Protein AF-A0A101WKY0-F1 (afdb_monomer)

Structure (mmCIF, N/CA/C/O backbone):
data_AF-A0A101WKY0-F1
#
_entry.id   AF-A0A101WKY0-F1
#
loop_
_atom_site.group_PDB
_atom_site.id
_atom_site.type_symbol
_atom_site.label_atom_id
_atom_site.label_alt_id
_atom_site.label_comp_id
_atom_site.label_asym_id
_atom_site.label_entity_id
_atom_site.label_seq_id
_atom_site.pdbx_PDB_ins_code
_atom_site.Cartn_x
_atom_site.Cartn_y
_atom_site.Cartn_z
_atom_site.occupancy
_atom_site.B_iso_or_equiv
_atom_site.auth_seq_id
_atom_site.auth_comp_id
_atom_site.auth_asym_id
_atom_site.auth_atom_id
_atom_site.pdbx_PDB_model_num
ATOM 1 N N . MET A 1 1 ? 30.339 17.978 -34.739 1.00 42.28 1 MET A N 1
A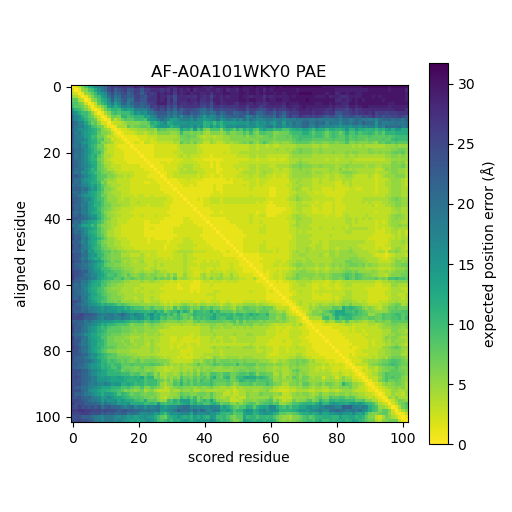TOM 2 C CA . MET A 1 1 ? 29.066 18.263 -34.050 1.00 42.28 1 MET A CA 1
ATOM 3 C C . MET A 1 1 ? 29.187 17.649 -32.670 1.00 42.28 1 MET A C 1
ATOM 5 O O . MET A 1 1 ? 29.111 16.435 -32.543 1.00 42.28 1 MET A O 1
ATOM 9 N N . THR A 1 2 ? 29.569 18.456 -31.686 1.00 35.84 2 THR A N 1
ATOM 10 C CA . THR A 1 2 ? 29.746 18.007 -30.302 1.00 35.84 2 THR A CA 1
ATOM 11 C C . THR A 1 2 ? 28.357 17.869 -29.701 1.00 35.84 2 THR A C 1
ATOM 13 O O . THR A 1 2 ? 27.617 18.846 -29.673 1.00 35.84 2 THR A O 1
ATOM 16 N N . ILE A 1 3 ? 27.973 16.660 -29.297 1.00 55.06 3 ILE A N 1
ATOM 17 C CA . ILE A 1 3 ? 26.782 16.477 -28.469 1.00 55.06 3 ILE A CA 1
ATOM 18 C C . ILE A 1 3 ? 27.180 16.993 -27.089 1.00 55.06 3 ILE A C 1
ATOM 20 O O . ILE A 1 3 ? 27.952 16.345 -26.382 1.00 55.06 3 ILE A O 1
ATOM 24 N N . GLU A 1 4 ? 26.741 18.205 -26.761 1.00 54.03 4 GLU A N 1
ATOM 25 C CA . GLU A 1 4 ? 26.795 18.721 -25.398 1.00 54.03 4 GLU A CA 1
ATOM 26 C C . GLU A 1 4 ? 26.014 17.740 -24.516 1.00 54.03 4 GLU A C 1
ATOM 28 O O . GLU A 1 4 ? 24.836 17.470 -24.756 1.00 54.03 4 GLU A O 1
ATOM 33 N N . LYS A 1 5 ? 26.698 17.127 -23.545 1.00 56.91 5 LYS A N 1
ATOM 34 C CA . LYS A 1 5 ? 26.030 16.396 -22.471 1.00 56.91 5 LYS A CA 1
ATOM 35 C C . LYS A 1 5 ? 25.197 17.421 -21.709 1.00 56.91 5 LYS A C 1
ATOM 37 O O . LYS A 1 5 ? 25.745 18.360 -21.143 1.00 56.91 5 LYS A O 1
ATOM 42 N N . ASP A 1 6 ? 23.882 17.263 -21.760 1.00 55.91 6 ASP A N 1
ATOM 43 C CA . ASP A 1 6 ? 22.939 18.077 -21.003 1.00 55.91 6 ASP A CA 1
ATOM 44 C C . ASP A 1 6 ? 23.100 17.749 -19.509 1.00 55.91 6 ASP A C 1
ATOM 46 O O . ASP A 1 6 ? 22.474 16.827 -18.994 1.00 55.91 6 ASP A O 1
ATOM 50 N N . ASP A 1 7 ? 23.981 18.477 -18.816 1.00 58.09 7 ASP A N 1
ATOM 51 C CA . ASP A 1 7 ? 24.246 18.373 -17.370 1.00 58.09 7 ASP A CA 1
ATOM 52 C C . ASP A 1 7 ? 23.093 18.960 -16.517 1.00 58.09 7 ASP A C 1
ATOM 54 O O . ASP A 1 7 ? 23.298 19.575 -15.469 1.00 58.09 7 ASP A O 1
ATOM 58 N N . ARG A 1 8 ? 21.838 18.772 -16.941 1.00 61.16 8 ARG A N 1
ATOM 59 C CA . ARG A 1 8 ? 20.650 19.070 -16.131 1.00 61.16 8 ARG A CA 1
ATOM 60 C C . ARG A 1 8 ? 20.322 17.876 -15.241 1.00 61.16 8 ARG A C 1
ATOM 62 O O . ARG A 1 8 ? 19.331 17.180 -15.441 1.00 61.16 8 ARG A O 1
ATOM 69 N N . ALA A 1 9 ? 21.142 17.650 -14.218 1.00 63.47 9 ALA A N 1
ATOM 70 C CA . ALA A 1 9 ? 20.685 16.879 -13.068 1.00 63.47 9 ALA A CA 1
ATOM 71 C C . ALA A 1 9 ? 19.522 17.657 -12.424 1.00 63.47 9 ALA A C 1
ATOM 73 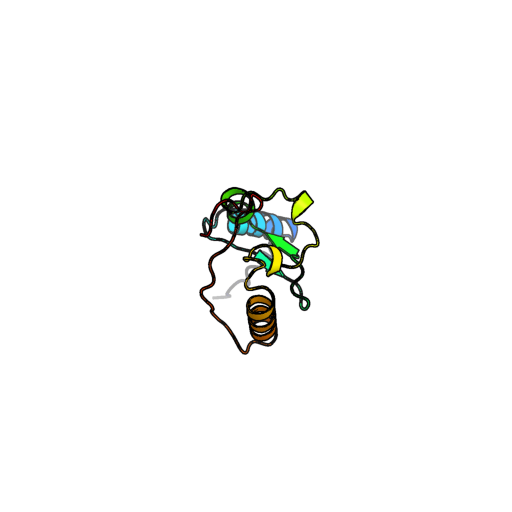O O . ALA A 1 9 ? 19.740 18.749 -11.893 1.00 63.47 9 ALA A O 1
ATOM 74 N N . MET A 1 10 ? 18.276 17.164 -12.517 1.00 62.94 10 MET A N 1
ATOM 75 C CA . MET A 1 10 ? 17.185 17.778 -11.750 1.00 62.94 10 MET A CA 1
ATOM 76 C C . MET A 1 10 ? 17.550 17.696 -10.257 1.00 62.94 10 MET A C 1
ATOM 78 O O . MET A 1 10 ? 18.089 16.684 -9.812 1.00 62.94 10 MET A O 1
ATOM 82 N N . PRO A 1 11 ? 17.320 18.752 -9.467 1.00 73.19 11 PRO A N 1
ATOM 83 C CA . PRO A 1 11 ? 17.593 18.699 -8.037 1.00 73.19 11 PRO A CA 1
ATOM 84 C C . PRO A 1 11 ? 16.692 17.648 -7.366 1.00 73.19 11 PRO A C 1
ATOM 86 O O . PRO A 1 11 ? 15.519 17.532 -7.723 1.00 73.19 11 PRO A O 1
ATOM 89 N N . ASP A 1 12 ? 17.206 16.928 -6.364 1.00 74.12 12 ASP A N 1
ATOM 90 C CA . ASP A 1 12 ? 16.505 15.834 -5.658 1.00 74.12 12 ASP A CA 1
ATOM 91 C C . ASP A 1 12 ? 15.076 16.194 -5.211 1.00 74.12 12 ASP A C 1
ATOM 93 O O . ASP A 1 12 ? 14.166 15.364 -5.267 1.00 74.12 12 ASP A O 1
ATOM 97 N N . ASN A 1 13 ? 14.843 17.453 -4.824 1.00 77.06 13 ASN A N 1
ATOM 98 C CA . ASN A 1 13 ? 13.519 17.931 -4.422 1.00 77.06 13 ASN A CA 1
ATOM 99 C C . ASN A 1 13 ? 12.504 17.942 -5.581 1.00 77.06 13 ASN A C 1
ATOM 101 O O . ASN A 1 13 ? 11.349 17.578 -5.388 1.00 77.06 13 ASN A O 1
ATOM 105 N N . GLN A 1 14 ? 12.938 18.292 -6.796 1.00 78.06 14 GLN A N 1
ATOM 106 C CA . GLN A 1 14 ? 12.077 18.259 -7.984 1.00 78.06 14 GLN A CA 1
ATOM 107 C C . GLN A 1 14 ? 11.714 16.827 -8.387 1.00 78.06 14 GLN A C 1
ATOM 109 O O . GLN A 1 14 ? 10.587 16.585 -8.820 1.00 78.06 14 GLN A O 1
ATOM 114 N N . TYR A 1 15 ? 12.638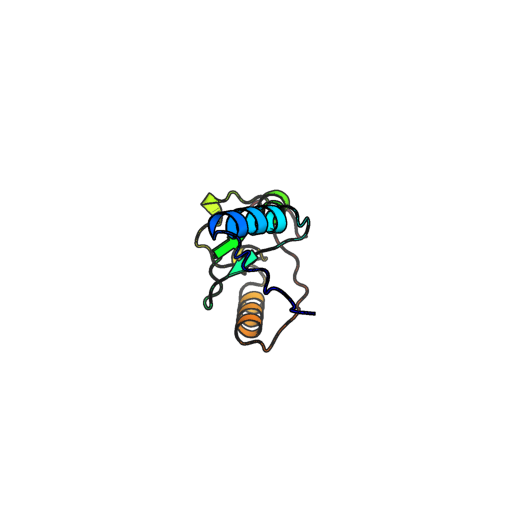 15.872 -8.231 1.00 84.38 15 TYR A N 1
ATOM 115 C CA . TYR A 1 15 ? 12.341 14.459 -8.474 1.00 84.38 15 TYR A CA 1
ATOM 116 C C . TYR A 1 15 ? 11.302 13.930 -7.494 1.00 84.38 15 TYR A C 1
ATOM 118 O O . TYR A 1 15 ? 10.366 13.252 -7.911 1.00 84.38 15 TYR A O 1
ATOM 126 N N . LYS A 1 16 ? 11.438 14.271 -6.209 1.00 86.81 16 LYS A N 1
ATOM 127 C CA . LYS A 1 16 ? 10.476 13.867 -5.186 1.00 86.81 16 LYS A CA 1
ATOM 128 C C . LYS A 1 16 ? 9.089 14.447 -5.446 1.00 86.81 16 LYS A C 1
ATOM 130 O O . LYS A 1 16 ? 8.127 13.693 -5.461 1.00 86.81 16 LYS A O 1
ATOM 135 N N . GLU A 1 17 ? 8.990 15.746 -5.715 1.00 88.31 17 GLU A N 1
ATOM 136 C CA . GLU A 1 17 ? 7.707 16.394 -6.016 1.00 88.31 17 GLU A CA 1
ATOM 137 C C . GLU A 1 17 ? 7.052 15.812 -7.274 1.00 88.31 17 GLU A C 1
ATOM 139 O O . GLU A 1 17 ? 5.857 15.523 -7.276 1.00 88.31 17 GLU A O 1
ATOM 144 N N . SER A 1 18 ? 7.836 15.578 -8.330 1.00 90.81 18 SER A N 1
ATOM 145 C CA . SER A 1 18 ? 7.328 14.968 -9.563 1.00 90.81 18 SER A CA 1
ATOM 146 C C . SER A 1 18 ? 6.856 13.535 -9.326 1.00 90.81 18 SER A C 1
ATOM 148 O O . SER A 1 18 ? 5.796 13.149 -9.812 1.00 90.81 18 SER A O 1
ATOM 150 N N . PHE A 1 19 ? 7.617 12.750 -8.558 1.00 91.88 19 PHE A N 1
ATOM 151 C CA . PHE A 1 19 ? 7.221 11.403 -8.166 1.00 91.88 19 PHE A CA 1
ATOM 152 C C . PHE A 1 19 ? 5.936 11.423 -7.341 1.00 91.88 19 PHE A C 1
ATOM 154 O O . PHE A 1 19 ? 5.027 10.662 -7.644 1.00 91.88 19 PHE A O 1
ATOM 161 N N . ASP A 1 20 ? 5.833 12.311 -6.350 1.00 91.62 20 ASP A N 1
ATOM 162 C CA . ASP A 1 20 ? 4.659 12.425 -5.489 1.00 91.62 20 ASP A CA 1
ATOM 163 C C . ASP A 1 20 ? 3.404 12.755 -6.300 1.00 91.62 20 ASP A C 1
ATOM 165 O O . ASP A 1 20 ? 2.388 12.072 -6.170 1.00 91.62 20 ASP A O 1
ATOM 169 N N . LEU A 1 21 ? 3.509 13.732 -7.202 1.00 92.62 21 LEU A N 1
ATOM 170 C CA . LEU A 1 21 ? 2.428 14.111 -8.105 1.00 92.62 21 LEU A CA 1
ATOM 171 C C . LEU A 1 21 ? 2.002 12.951 -9.007 1.00 92.62 21 LEU A C 1
ATOM 173 O O . LEU A 1 21 ? 0.814 12.655 -9.095 1.00 92.62 21 LEU A O 1
ATOM 177 N N . LEU A 1 22 ? 2.951 12.290 -9.673 1.00 94.38 22 LEU A N 1
ATOM 178 C CA . LEU A 1 22 ? 2.641 11.190 -10.588 1.00 94.38 22 LEU A CA 1
ATOM 179 C C . LEU A 1 22 ? 2.045 9.993 -9.847 1.00 94.38 22 LEU A C 1
ATOM 181 O O . LEU A 1 22 ? 1.067 9.410 -10.305 1.00 94.38 22 LEU A O 1
ATOM 185 N N . PHE A 1 23 ? 2.610 9.650 -8.693 1.00 95.31 23 PHE A N 1
ATOM 186 C CA . PHE A 1 23 ? 2.160 8.541 -7.864 1.00 95.31 23 PHE A CA 1
ATOM 187 C C . PHE A 1 23 ? 0.720 8.753 -7.372 1.00 95.31 23 PHE A C 1
ATOM 189 O O . PHE A 1 23 ? -0.084 7.825 -7.429 1.00 95.31 23 PHE A O 1
ATOM 196 N N . ASP A 1 24 ? 0.370 9.978 -6.962 1.00 95.44 24 ASP A N 1
ATOM 197 C CA . ASP A 1 24 ? -0.976 10.317 -6.484 1.00 95.44 24 ASP A CA 1
ATOM 198 C C . ASP A 1 24 ? -1.991 10.613 -7.600 1.00 95.44 24 ASP A C 1
ATOM 200 O O . ASP A 1 24 ? -3.193 10.590 -7.336 1.00 95.44 24 ASP A O 1
ATOM 204 N N . GLN A 1 25 ? -1.547 10.862 -8.838 1.00 95.88 25 GLN A N 1
ATOM 205 C CA . GLN A 1 25 ? -2.443 11.016 -9.993 1.00 95.88 25 GLN A CA 1
ATOM 206 C C . GLN A 1 25 ? -2.934 9.691 -10.584 1.00 95.88 25 GLN A C 1
ATOM 208 O O . GLN A 1 25 ? -3.936 9.687 -11.298 1.00 95.88 25 GLN A O 1
ATOM 213 N N . VAL A 1 26 ? -2.258 8.572 -10.309 1.00 96.94 26 VAL A N 1
ATOM 214 C CA . VAL A 1 26 ? -2.726 7.250 -10.745 1.00 96.94 26 VAL A CA 1
ATOM 215 C C . VAL A 1 26 ? -4.041 6.920 -10.038 1.00 96.94 26 VAL A C 1
ATOM 217 O O . VAL A 1 26 ? -4.103 6.897 -8.812 1.00 96.94 26 VAL A O 1
ATOM 220 N N . GLU A 1 27 ? -5.094 6.643 -10.812 1.00 94.31 27 GLU A N 1
ATOM 221 C CA . GLU A 1 27 ? -6.415 6.306 -10.262 1.00 94.31 27 GLU A CA 1
ATOM 222 C C . GLU A 1 27 ? -6.523 4.850 -9.782 1.00 94.31 27 GLU A C 1
ATOM 224 O O . GLU A 1 27 ? -7.454 4.519 -9.045 1.00 94.31 27 GLU A O 1
ATOM 229 N N . ASP A 1 28 ? -5.596 3.978 -10.176 1.00 92.44 28 ASP A N 1
ATOM 230 C CA . ASP A 1 28 ? -5.524 2.597 -9.693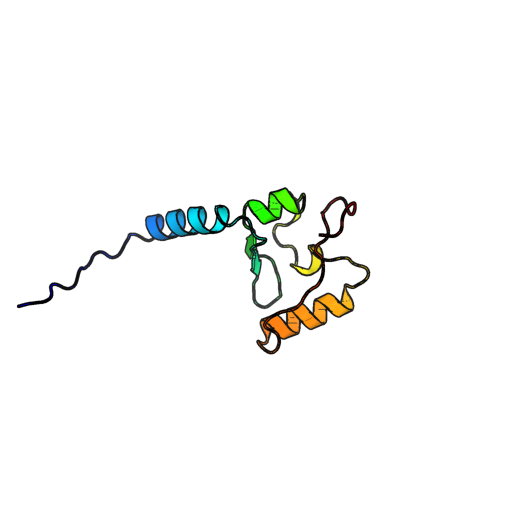 1.00 92.44 28 ASP A CA 1
ATOM 231 C C . ASP A 1 28 ? -4.957 2.512 -8.267 1.00 92.44 28 ASP A C 1
ATOM 233 O O . ASP A 1 28 ? -4.327 3.443 -7.754 1.00 92.44 28 ASP A O 1
ATOM 237 N N . TYR A 1 29 ? -5.176 1.363 -7.625 1.00 92.25 29 TYR A N 1
ATOM 238 C CA . TYR A 1 29 ? -4.585 1.054 -6.327 1.00 92.25 29 TYR A CA 1
ATOM 239 C C . TYR A 1 29 ? -3.074 0.882 -6.472 1.00 92.25 29 TYR A C 1
ATOM 241 O O . TYR A 1 29 ? -2.610 -0.004 -7.192 1.00 92.25 29 TYR A O 1
ATOM 249 N N . LEU A 1 30 ? -2.308 1.722 -5.779 1.00 93.75 30 LEU A N 1
ATOM 250 C CA . 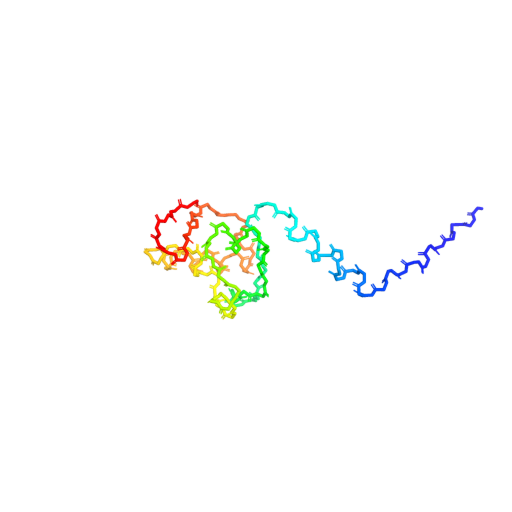LEU A 1 30 ? -0.855 1.705 -5.825 1.00 93.75 30 LEU A CA 1
ATOM 251 C C . LEU A 1 30 ? -0.269 1.818 -4.422 1.00 93.75 30 LEU A C 1
ATOM 253 O O . LEU A 1 30 ? -0.570 2.741 -3.659 1.00 93.75 30 LEU A O 1
ATOM 257 N N . PHE A 1 31 ? 0.624 0.884 -4.116 1.00 92.75 31 PHE A N 1
ATOM 258 C CA . PHE A 1 31 ? 1.358 0.835 -2.866 1.00 92.75 31 PHE A CA 1
ATOM 259 C C . PHE A 1 31 ? 2.777 0.327 -3.069 1.00 92.75 31 PHE A C 1
ATOM 261 O O . PHE A 1 31 ? 3.077 -0.407 -4.007 1.00 92.75 31 PHE A O 1
ATOM 268 N N . ILE A 1 32 ? 3.648 0.744 -2.160 1.00 92.69 32 ILE A N 1
ATOM 269 C CA . ILE A 1 32 ? 5.035 0.309 -2.061 1.00 92.69 32 ILE A CA 1
ATOM 270 C C . ILE A 1 32 ? 5.193 -0.322 -0.686 1.00 92.69 32 ILE A C 1
ATOM 272 O O . ILE A 1 32 ? 4.785 0.274 0.315 1.00 92.69 32 ILE A O 1
ATOM 276 N N . VAL A 1 33 ? 5.791 -1.506 -0.647 1.00 93.19 33 VAL A N 1
ATOM 277 C CA . VAL A 1 33 ? 6.075 -2.256 0.578 1.00 93.19 33 VAL A CA 1
ATOM 278 C C . VAL A 1 33 ? 7.572 -2.520 0.709 1.00 93.19 33 VAL A C 1
ATOM 280 O O . VAL A 1 33 ? 8.292 -2.476 -0.290 1.00 93.19 33 VAL A O 1
ATOM 283 N N . ASP A 1 34 ? 8.032 -2.768 1.931 1.00 93.00 34 ASP A N 1
ATOM 284 C CA . ASP A 1 34 ? 9.369 -3.307 2.186 1.00 93.00 34 ASP A CA 1
ATOM 285 C C . ASP A 1 34 ? 9.417 -4.834 1.989 1.00 93.00 34 ASP A C 1
ATOM 287 O O . ASP A 1 34 ? 8.413 -5.480 1.676 1.00 93.0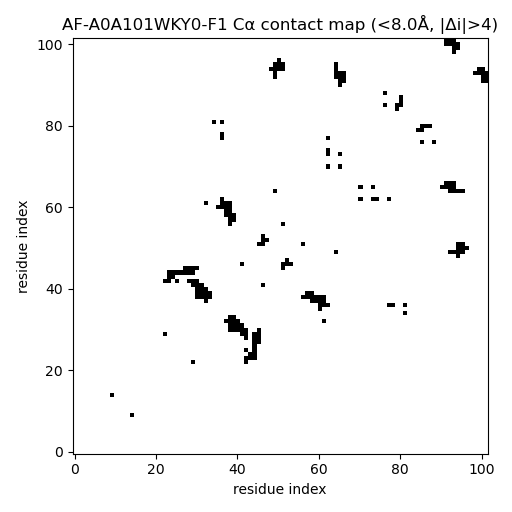0 34 ASP A O 1
ATOM 291 N N . GLU A 1 35 ? 10.594 -5.425 2.193 1.00 90.81 35 GLU A N 1
ATOM 292 C CA . GLU A 1 35 ? 10.845 -6.865 2.080 1.00 90.81 35 GLU A CA 1
ATOM 293 C C . GLU A 1 35 ? 10.057 -7.735 3.072 1.00 90.81 35 GLU A C 1
ATOM 295 O O . GLU A 1 35 ? 10.031 -8.956 2.936 1.00 90.81 35 GLU A O 1
ATOM 300 N N . THR A 1 36 ? 9.413 -7.129 4.070 1.00 90.88 36 THR A N 1
ATOM 301 C CA . THR A 1 36 ? 8.546 -7.813 5.038 1.00 90.88 36 THR A CA 1
ATOM 302 C C . THR A 1 36 ? 7.060 -7.650 4.711 1.00 90.88 36 THR A C 1
ATOM 304 O O . THR A 1 36 ? 6.209 -8.158 5.441 1.00 90.88 36 THR A O 1
ATOM 307 N N . GLY A 1 37 ? 6.730 -6.936 3.629 1.00 91.38 37 GLY A N 1
ATOM 308 C CA . GLY A 1 37 ? 5.357 -6.606 3.247 1.00 91.38 37 GLY A CA 1
ATOM 309 C C . GLY A 1 37 ? 4.774 -5.415 4.013 1.00 91.38 37 GLY A C 1
ATOM 310 O O . GLY A 1 37 ? 3.580 -5.126 3.891 1.00 91.38 37 GLY A O 1
ATOM 311 N N . LYS A 1 38 ? 5.582 -4.700 4.805 1.00 93.88 38 LYS A N 1
ATOM 312 C CA . LYS A 1 38 ? 5.136 -3.499 5.516 1.00 93.88 38 LYS A CA 1
ATOM 313 C C . LYS A 1 38 ? 4.991 -2.345 4.535 1.00 93.88 38 LYS A C 1
ATOM 315 O O . LYS A 1 38 ? 5.875 -2.083 3.723 1.00 93.88 38 LYS A O 1
ATOM 320 N N . ILE A 1 39 ? 3.880 -1.625 4.628 1.00 94.50 39 ILE A N 1
ATOM 321 C CA . ILE A 1 39 ? 3.574 -0.510 3.736 1.00 94.50 39 ILE A CA 1
ATOM 322 C C . ILE A 1 39 ? 4.551 0.644 3.995 1.00 94.50 39 ILE A C 1
ATOM 324 O O . ILE A 1 39 ? 4.584 1.222 5.082 1.00 94.50 39 ILE A O 1
ATOM 328 N N . ILE A 1 40 ? 5.311 1.002 2.959 1.00 93.19 40 ILE A N 1
ATOM 329 C CA . ILE A 1 40 ? 6.142 2.210 2.891 1.00 93.19 40 ILE A CA 1
ATOM 330 C C . ILE A 1 40 ? 5.294 3.383 2.396 1.00 93.19 40 ILE A C 1
ATOM 332 O O . ILE A 1 40 ? 5.434 4.510 2.873 1.00 93.19 40 ILE A O 1
ATOM 336 N N . ARG A 1 41 ? 4.422 3.138 1.407 1.00 92.00 41 ARG A N 1
ATOM 337 C CA . ARG A 1 41 ? 3.623 4.191 0.777 1.00 92.00 41 ARG A CA 1
ATOM 338 C C . ARG A 1 41 ? 2.344 3.659 0.140 1.00 92.00 41 ARG A C 1
ATOM 340 O O . ARG A 1 41 ? 2.349 2.581 -0.437 1.00 92.00 41 ARG A O 1
ATOM 347 N N . LEU A 1 42 ? 1.299 4.481 0.166 1.00 94.06 42 LEU A N 1
ATOM 348 C CA . LEU A 1 42 ? 0.041 4.317 -0.567 1.00 94.06 42 LEU A CA 1
ATOM 349 C C . LEU A 1 42 ? -0.255 5.595 -1.340 1.00 94.06 42 LEU A C 1
ATOM 351 O O . LEU A 1 42 ? 0.069 6.685 -0.851 1.00 94.06 42 LEU A O 1
ATOM 355 N N . ASN A 1 43 ? -0.831 5.467 -2.535 1.00 95.56 43 ASN A N 1
ATOM 356 C CA . ASN A 1 43 ? -1.278 6.634 -3.285 1.00 95.56 43 ASN A CA 1
ATOM 357 C C . ASN A 1 43 ? -2.615 7.145 -2.744 1.00 95.56 43 ASN A C 1
ATOM 359 O O . ASN A 1 43 ? -3.334 6.448 -2.017 1.00 95.56 43 ASN A O 1
ATOM 363 N N . LYS A 1 44 ? -2.960 8.370 -3.136 1.00 95.44 44 LYS A N 1
ATOM 364 C CA . LYS A 1 44 ? -4.245 8.988 -2.806 1.00 95.44 44 LYS A CA 1
ATOM 365 C C . LYS A 1 44 ? -5.443 8.094 -3.156 1.00 95.44 44 LYS A C 1
ATOM 367 O O . LYS A 1 44 ? -6.318 7.907 -2.313 1.00 95.44 44 LYS A O 1
ATOM 372 N N . ALA A 1 45 ? -5.456 7.497 -4.351 1.00 95.31 45 ALA A N 1
ATOM 373 C CA . ALA A 1 45 ? -6.565 6.653 -4.793 1.00 95.31 45 ALA A CA 1
ATOM 374 C C . ALA A 1 45 ? -6.787 5.441 -3.875 1.00 95.31 45 ALA A C 1
ATOM 376 O O . ALA A 1 45 ? -7.933 5.101 -3.597 1.00 95.31 45 ALA A O 1
ATOM 377 N N . THR A 1 46 ? -5.721 4.818 -3.363 1.00 94.25 46 THR A N 1
ATOM 378 C CA . THR A 1 46 ? -5.842 3.661 -2.464 1.00 94.25 46 THR A CA 1
ATOM 379 C C . THR A 1 46 ? -6.453 4.045 -1.126 1.00 94.25 46 THR A C 1
ATOM 381 O O . THR A 1 46 ? -7.376 3.376 -0.676 1.00 94.25 46 THR A O 1
ATOM 384 N N . LEU A 1 47 ? -5.990 5.141 -0.519 1.00 93.12 47 LEU A N 1
ATOM 385 C CA . LEU A 1 47 ? -6.535 5.634 0.750 1.00 93.12 47 LEU A CA 1
ATOM 386 C C . LEU A 1 47 ? -8.026 5.976 0.622 1.00 93.12 47 LEU A C 1
ATOM 388 O O . LEU A 1 47 ? -8.837 5.534 1.430 1.00 93.12 47 LEU A O 1
ATOM 392 N N . GLU A 1 48 ? -8.396 6.706 -0.432 1.00 92.75 48 GLU A N 1
ATOM 393 C CA . GLU A 1 48 ? -9.774 7.159 -0.645 1.00 92.75 48 GLU A CA 1
ATOM 394 C C . GLU A 1 48 ? -10.725 6.014 -1.013 1.00 92.75 48 GLU A C 1
ATOM 396 O O . GLU A 1 48 ? -11.830 5.932 -0.483 1.00 92.75 48 GLU A O 1
ATOM 401 N N . LYS A 1 49 ? -10.319 5.120 -1.924 1.00 92.31 49 LYS A N 1
ATOM 402 C CA . LYS A 1 49 ? -11.194 4.048 -2.426 1.00 92.31 49 LYS A CA 1
ATOM 403 C C . LYS A 1 49 ? -11.302 2.864 -1.466 1.00 92.31 49 LYS A C 1
ATOM 405 O O . LYS A 1 49 ? -12.327 2.184 -1.486 1.00 92.31 49 LYS A O 1
ATOM 410 N N . LEU A 1 50 ? -10.273 2.613 -0.650 1.00 91.19 50 LEU A N 1
ATOM 411 C CA . LEU A 1 50 ? -10.292 1.568 0.381 1.00 91.19 50 LEU A CA 1
ATOM 412 C C . LEU A 1 50 ? -10.708 2.089 1.765 1.00 91.19 50 LEU A C 1
ATOM 414 O O . LEU A 1 50 ? -10.787 1.295 2.700 1.00 91.19 50 LEU A O 1
ATOM 418 N N . ASP A 1 51 ? -11.046 3.377 1.883 1.00 92.50 51 ASP A N 1
ATOM 419 C CA . ASP A 1 51 ? -11.615 3.976 3.099 1.00 92.50 51 ASP A CA 1
ATOM 420 C C . ASP A 1 51 ? -10.653 3.937 4.305 1.00 92.50 51 ASP A C 1
ATOM 422 O O . ASP A 1 51 ? -11.060 3.724 5.446 1.00 92.50 51 ASP A O 1
ATOM 426 N N . TYR A 1 52 ? -9.353 4.122 4.049 1.00 91.31 52 TYR A N 1
ATOM 427 C CA . TYR A 1 52 ? -8.317 4.190 5.085 1.00 91.31 52 TYR A CA 1
ATOM 428 C C . TYR A 1 52 ? -7.793 5.615 5.239 1.00 91.31 52 TYR A C 1
ATOM 430 O O . TYR A 1 52 ? -7.395 6.263 4.267 1.00 91.31 52 TYR A O 1
ATOM 438 N N . SER A 1 53 ? -7.678 6.080 6.482 1.00 90.25 53 SER A N 1
ATOM 439 C CA . SER A 1 53 ? -6.814 7.217 6.780 1.00 90.25 53 SER A CA 1
ATOM 440 C C . SER A 1 53 ? -5.343 6.799 6.742 1.00 90.25 53 SER A C 1
ATOM 442 O O . SER A 1 53 ? -4.984 5.632 6.919 1.00 90.25 53 SER A O 1
ATOM 444 N N . ARG A 1 54 ? -4.457 7.780 6.542 1.00 88.44 54 ARG A N 1
ATOM 445 C CA . ARG A 1 54 ? -3.012 7.535 6.569 1.00 88.44 54 ARG A CA 1
ATOM 446 C C . ARG A 1 54 ? -2.567 6.965 7.917 1.00 88.44 54 ARG A C 1
ATOM 448 O O . ARG A 1 54 ? -1.779 6.034 7.930 1.00 88.44 54 ARG A O 1
ATOM 455 N N . GLU A 1 55 ? -3.104 7.482 9.015 1.00 88.31 55 GLU A N 1
ATOM 456 C CA . GLU A 1 55 ? -2.742 7.097 10.385 1.00 88.31 55 GLU A CA 1
ATOM 457 C C . GLU A 1 55 ? -3.116 5.642 10.710 1.00 88.31 55 GLU A C 1
ATOM 459 O O . GLU A 1 55 ? -2.377 4.950 11.408 1.00 88.31 55 GLU A O 1
ATOM 464 N N . GLU A 1 56 ? -4.240 5.152 10.182 1.00 88.38 56 GLU A N 1
ATOM 465 C CA . GLU A 1 56 ? -4.698 3.774 10.407 1.00 88.38 56 GLU A CA 1
ATOM 466 C C . GLU A 1 56 ? -3.824 2.739 9.702 1.00 88.38 56 GLU A C 1
ATOM 468 O O . GLU A 1 56 ? -3.626 1.630 10.213 1.00 88.38 56 GLU A O 1
ATOM 473 N N . ILE A 1 57 ? -3.313 3.101 8.526 1.00 89.19 57 ILE A N 1
ATOM 474 C CA . ILE A 1 57 ? -2.591 2.183 7.648 1.00 89.19 57 ILE A CA 1
ATOM 475 C C . ILE A 1 57 ? -1.071 2.317 7.746 1.00 89.19 57 ILE A C 1
ATOM 477 O O . ILE A 1 57 ? -0.329 1.427 7.321 1.00 89.19 57 ILE A O 1
ATOM 481 N N . GLU A 1 58 ? -0.585 3.408 8.334 1.00 84.31 58 GLU A N 1
ATOM 482 C CA . GLU A 1 58 ? 0.837 3.625 8.531 1.00 84.31 58 GLU A CA 1
ATOM 483 C C . GLU A 1 58 ? 1.443 2.489 9.363 1.00 84.31 58 GLU A C 1
ATOM 485 O O . GLU A 1 58 ? 0.916 2.070 10.396 1.00 84.31 58 GLU A O 1
ATOM 490 N N . ASN A 1 59 ? 2.579 1.969 8.898 1.00 80.12 59 ASN A N 1
ATOM 491 C CA . ASN A 1 59 ? 3.2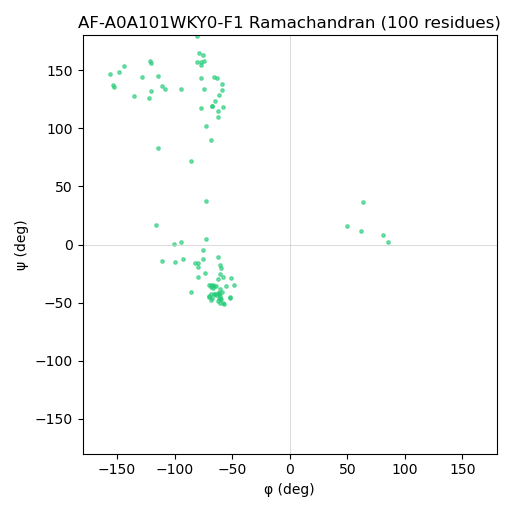87 0.846 9.506 1.00 80.12 59 ASN A CA 1
ATOM 492 C C . ASN A 1 59 ? 2.521 -0.491 9.567 1.00 80.12 59 ASN A C 1
ATOM 494 O O . ASN A 1 59 ? 2.998 -1.414 10.234 1.00 80.12 59 ASN A O 1
ATOM 498 N N . LYS A 1 60 ? 1.382 -0.634 8.881 1.00 92.12 60 LYS A N 1
ATOM 499 C CA . LYS A 1 60 ? 0.689 -1.922 8.737 1.00 92.12 60 LYS A CA 1
ATOM 500 C C . LYS A 1 60 ? 1.327 -2.778 7.642 1.00 92.12 60 LYS A C 1
ATOM 502 O O . LYS A 1 60 ? 1.997 -2.269 6.743 1.00 92.12 60 LYS A O 1
ATOM 507 N N . ASN A 1 61 ? 1.112 -4.088 7.729 1.00 93.12 61 ASN A N 1
ATOM 508 C CA . ASN A 1 61 ? 1.404 -5.002 6.630 1.00 93.12 61 ASN A CA 1
ATOM 509 C C . ASN A 1 61 ? 0.303 -4.883 5.562 1.00 93.12 61 ASN A C 1
ATOM 511 O O . ASN A 1 61 ? -0.866 -4.701 5.904 1.00 93.12 61 ASN A O 1
ATOM 515 N N . VAL A 1 62 ? 0.680 -4.983 4.288 1.00 92.31 62 VAL A N 1
ATOM 516 C CA . VAL A 1 62 ? -0.221 -4.872 3.131 1.00 92.31 62 VAL A CA 1
ATOM 517 C C . VAL A 1 62 ? -1.350 -5.907 3.113 1.00 92.31 62 VAL A C 1
ATOM 519 O O . VAL A 1 62 ? -2.388 -5.659 2.505 1.00 92.31 62 VAL A O 1
ATOM 522 N N . GLU A 1 63 ? -1.209 -7.012 3.847 1.00 90.75 63 GLU A N 1
ATOM 523 C CA . GLU A 1 63 ? -2.273 -7.991 4.112 1.00 90.75 63 GLU A CA 1
ATOM 524 C C . GLU A 1 63 ? -3.573 -7.359 4.625 1.00 90.75 63 GLU A C 1
ATOM 526 O O . GLU A 1 63 ? -4.647 -7.887 4.354 1.00 90.75 63 GLU A O 1
ATOM 531 N N . ILE A 1 64 ? -3.494 -6.216 5.320 1.00 89.25 64 ILE A N 1
ATOM 532 C CA . ILE A 1 64 ? -4.666 -5.498 5.844 1.00 89.25 64 ILE A CA 1
ATOM 533 C C . ILE A 1 64 ? -5.636 -5.046 4.745 1.00 89.25 64 ILE A C 1
ATOM 535 O O . ILE A 1 64 ? -6.819 -4.878 5.013 1.00 89.25 64 ILE A O 1
ATOM 539 N N . LEU A 1 65 ? -5.148 -4.863 3.514 1.00 89.50 65 LEU A N 1
ATOM 540 C CA . LEU A 1 65 ? -5.968 -4.468 2.366 1.00 89.50 65 LEU A CA 1
ATOM 541 C C . LEU A 1 65 ? -6.822 -5.618 1.822 1.00 89.50 65 LEU A C 1
ATOM 543 O O . LEU A 1 65 ? -7.599 -5.417 0.886 1.00 89.50 65 LEU A O 1
ATOM 547 N N . TYR A 1 66 ? -6.657 -6.823 2.366 1.00 88.12 66 TYR A N 1
ATOM 548 C CA . TYR A 1 66 ? -7.312 -8.030 1.899 1.00 88.12 66 TYR A CA 1
ATOM 549 C C . TYR A 1 66 ? -8.182 -8.673 2.986 1.00 88.12 66 TYR A C 1
ATOM 551 O O . TYR A 1 66 ? -7.934 -8.516 4.183 1.00 88.12 66 TYR A O 1
ATOM 559 N N . PRO A 1 67 ? -9.187 -9.472 2.587 1.00 81.81 67 PRO A N 1
ATOM 560 C CA . PRO A 1 67 ? -10.096 -10.104 3.534 1.00 81.81 67 PRO A CA 1
ATOM 561 C C . PRO A 1 67 ? -9.379 -11.062 4.496 1.00 81.81 67 PRO A C 1
ATOM 563 O O . PRO A 1 67 ? -8.731 -12.018 4.059 1.00 81.81 67 PRO A O 1
ATOM 566 N N . LEU A 1 68 ? -9.602 -10.896 5.807 1.00 75.94 68 LEU A N 1
ATOM 567 C CA . LEU A 1 68 ? -9.019 -11.758 6.851 1.00 75.94 68 LEU A CA 1
ATOM 568 C C . LEU A 1 68 ? -9.382 -13.241 6.689 1.00 75.94 68 LEU A C 1
ATOM 570 O O . LEU A 1 68 ? -8.597 -14.119 7.046 1.00 75.94 68 LEU A O 1
ATOM 574 N N . THR A 1 69 ? -10.538 -13.543 6.090 1.00 73.38 69 THR A N 1
ATOM 575 C CA . THR A 1 69 ? -10.968 -14.919 5.787 1.00 73.38 69 THR A CA 1
ATOM 576 C C . THR A 1 69 ? -10.013 -15.656 4.848 1.00 73.38 69 THR A C 1
ATOM 578 O O . THR A 1 69 ? -10.078 -16.879 4.758 1.00 73.38 69 THR A O 1
ATOM 581 N N . ARG A 1 70 ? -9.142 -14.927 4.138 1.00 72.06 70 ARG A N 1
ATOM 582 C CA . ARG A 1 70 ? -8.123 -15.470 3.232 1.00 72.06 70 ARG A CA 1
ATOM 583 C C . ARG A 1 70 ? -6.699 -15.158 3.703 1.00 72.06 70 ARG A C 1
ATOM 585 O O . ARG A 1 70 ? -5.774 -15.306 2.916 1.00 72.06 70 ARG A O 1
ATOM 592 N N . GLY A 1 71 ? -6.502 -14.764 4.966 1.00 74.00 71 GLY A N 1
ATOM 593 C CA . GLY A 1 71 ? -5.211 -14.270 5.468 1.00 74.00 71 GLY A CA 1
ATOM 594 C C . GLY A 1 71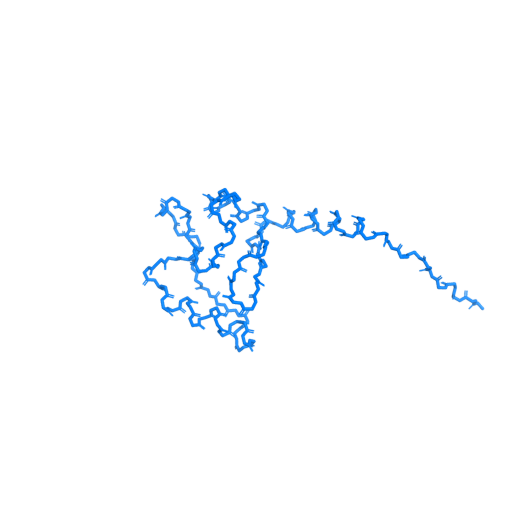 ? -4.023 -15.194 5.172 1.00 74.00 71 GLY A C 1
ATOM 595 O O . GLY A 1 71 ? -3.011 -14.731 4.663 1.00 74.00 71 GLY A O 1
ATOM 596 N N . GLY A 1 72 ? -4.169 -16.509 5.380 1.00 82.56 72 GLY A N 1
ATOM 597 C CA . GLY A 1 72 ? -3.098 -17.468 5.069 1.00 82.56 72 GLY A CA 1
ATOM 598 C C . GLY A 1 72 ? -2.790 -17.602 3.570 1.00 82.56 72 GLY A C 1
ATOM 599 O O . GLY A 1 72 ? -1.638 -17.762 3.192 1.00 82.56 72 GLY A O 1
ATOM 600 N N . GLU A 1 73 ? -3.799 -17.492 2.700 1.00 85.88 73 GLU A N 1
ATOM 601 C CA . GLU A 1 73 ? -3.606 -17.498 1.241 1.00 85.88 73 GLU A CA 1
ATOM 602 C C . GLU A 1 73 ? -2.912 -16.208 0.780 1.00 85.88 73 GLU A C 1
ATOM 604 O O . GLU A 1 73 ? -1.961 -16.252 0.004 1.00 85.88 73 GLU A O 1
ATOM 609 N N . VAL A 1 74 ? -3.360 -15.062 1.302 1.00 87.19 74 VAL A N 1
ATOM 610 C CA . VAL A 1 74 ? -2.799 -13.738 1.007 1.00 87.19 74 VAL A CA 1
ATOM 611 C C . VAL A 1 74 ? -1.329 -13.658 1.435 1.00 87.19 74 VAL A C 1
ATOM 613 O O . VAL A 1 74 ? -0.509 -13.156 0.670 1.00 87.19 74 VAL A O 1
ATOM 616 N N . GLN A 1 75 ? -0.982 -14.205 2.603 1.00 87.69 75 GLN A N 1
ATOM 617 C CA . GLN A 1 75 ? 0.394 -14.269 3.108 1.00 87.69 75 GLN A CA 1
ATOM 618 C C . GLN A 1 75 ? 1.342 -14.992 2.152 1.00 87.69 75 GLN A C 1
ATOM 620 O O . GLN A 1 75 ? 2.385 -14.449 1.786 1.00 87.69 75 GLN A O 1
ATOM 625 N N . GLU A 1 76 ? 0.970 -16.193 1.708 1.00 88.81 76 GLU A N 1
ATOM 626 C CA . GLU A 1 76 ? 1.796 -16.974 0.781 1.00 88.81 76 GLU A CA 1
ATOM 627 C C . GLU A 1 76 ? 1.953 -16.269 -0.571 1.00 88.81 76 GLU A C 1
ATOM 629 O O . GLU A 1 76 ? 3.027 -16.291 -1.170 1.00 88.81 76 GLU A O 1
ATOM 634 N N . ILE A 1 77 ? 0.907 -15.585 -1.038 1.00 89.25 77 ILE A N 1
ATOM 635 C CA . ILE A 1 77 ? 0.961 -14.828 -2.292 1.00 89.25 77 ILE A CA 1
ATOM 636 C C . ILE A 1 77 ? 1.887 -13.625 -2.169 1.00 89.25 77 ILE A C 1
ATOM 638 O O . ILE A 1 77 ? 2.721 -13.421 -3.047 1.00 89.25 77 ILE A O 1
ATOM 642 N N . ILE A 1 78 ? 1.762 -12.834 -1.101 1.00 89.75 78 ILE A N 1
ATOM 643 C CA . ILE A 1 78 ? 2.631 -11.673 -0.871 1.00 89.75 78 ILE A CA 1
ATOM 644 C C . ILE A 1 78 ? 4.080 -12.128 -0.753 1.00 89.75 78 ILE A C 1
ATOM 646 O O . ILE A 1 78 ? 4.955 -11.543 -1.387 1.00 89.75 78 ILE A O 1
ATOM 650 N N . LYS A 1 79 ? 4.334 -13.205 -0.009 1.00 90.69 79 LYS A N 1
ATOM 651 C CA . LYS A 1 79 ? 5.666 -13.793 0.087 1.00 90.69 79 LYS A CA 1
ATOM 652 C C . LYS A 1 79 ? 6.206 -14.194 -1.290 1.00 90.69 79 LYS A C 1
ATOM 654 O O . LYS A 1 79 ? 7.294 -13.759 -1.651 1.00 90.69 79 LYS A O 1
ATOM 659 N N . GLY A 1 80 ? 5.428 -14.926 -2.088 1.00 91.69 80 GLY A N 1
ATOM 660 C CA . GLY A 1 80 ? 5.825 -15.288 -3.451 1.00 91.69 80 GLY A CA 1
ATOM 661 C C . GLY A 1 80 ? 6.024 -14.072 -4.367 1.00 91.69 80 GLY A C 1
ATOM 662 O O . GLY A 1 80 ? 6.868 -14.109 -5.258 1.00 91.69 80 GLY A O 1
ATOM 663 N N . MET A 1 81 ? 5.301 -12.968 -4.143 1.00 91.31 81 MET A N 1
ATOM 664 C CA . MET A 1 81 ? 5.533 -11.707 -4.858 1.00 91.31 81 MET A CA 1
ATOM 665 C C . MET A 1 81 ? 6.863 -11.056 -4.473 1.00 91.31 81 MET A C 1
ATOM 667 O O . MET A 1 81 ? 7.590 -10.591 -5.349 1.00 91.31 81 MET A O 1
ATOM 671 N N . LEU A 1 82 ? 7.196 -11.044 -3.181 1.00 89.62 82 LEU A N 1
ATOM 672 C CA . LEU A 1 82 ? 8.450 -10.489 -2.665 1.00 89.62 82 LEU A CA 1
ATOM 673 C C . LEU A 1 82 ? 9.669 -11.323 -3.081 1.00 89.62 82 LEU A C 1
ATOM 675 O O . LEU A 1 82 ? 10.727 -10.765 -3.364 1.00 89.62 82 LEU A O 1
ATOM 679 N N . GLU A 1 83 ? 9.514 -12.645 -3.166 1.00 93.06 83 GLU A N 1
ATOM 680 C CA . GLU A 1 83 ? 10.541 -13.572 -3.664 1.00 93.06 83 GLU A CA 1
ATOM 681 C C . GLU A 1 83 ? 10.680 -13.520 -5.201 1.00 93.06 83 GLU A C 1
ATOM 683 O O . GLU A 1 83 ? 11.672 -13.995 -5.753 1.00 93.06 83 GLU A O 1
ATOM 688 N N . GLY A 1 84 ? 9.731 -12.880 -5.898 1.00 91.00 84 GLY A N 1
ATOM 689 C CA . GLY A 1 84 ? 9.727 -12.712 -7.355 1.00 91.00 84 GLY A CA 1
ATOM 690 C C . GLY A 1 84 ? 9.129 -13.889 -8.133 1.00 91.00 84 GLY A C 1
ATOM 691 O O . GLY A 1 84 ? 9.075 -13.845 -9.364 1.00 91.00 84 GLY A O 1
ATOM 692 N N . ASP A 1 85 ? 8.636 -14.911 -7.436 1.00 93.06 85 ASP A N 1
ATOM 693 C CA . ASP A 1 85 ? 7.994 -16.094 -8.015 1.00 93.06 85 ASP A CA 1
ATOM 694 C C . ASP A 1 85 ? 6.581 -15.795 -8.544 1.00 93.06 85 ASP A C 1
ATOM 696 O O . ASP A 1 85 ? 6.079 -16.470 -9.447 1.00 93.06 85 ASP A O 1
ATOM 700 N N . ILE A 1 86 ? 5.931 -14.759 -8.003 1.00 90.50 86 ILE A N 1
ATOM 701 C CA . ILE A 1 86 ? 4.580 -14.330 -8.372 1.00 90.50 86 ILE A CA 1
ATOM 702 C C . ILE A 1 86 ? 4.617 -12.872 -8.827 1.00 90.50 86 ILE A C 1
ATOM 704 O O . ILE A 1 86 ? 5.038 -11.983 -8.104 1.00 90.50 86 ILE A O 1
ATOM 708 N N . THR A 1 87 ? 4.107 -12.592 -10.023 1.00 87.88 87 THR A N 1
ATOM 709 C CA . THR A 1 87 ? 4.034 -11.213 -10.550 1.00 87.88 87 THR A CA 1
ATOM 710 C C . THR A 1 87 ? 2.611 -10.678 -10.637 1.00 87.88 87 THR A C 1
ATOM 712 O O . THR A 1 87 ? 2.402 -9.480 -10.815 1.00 87.88 87 THR A O 1
ATOM 715 N N . LYS A 1 88 ? 1.610 -11.556 -10.527 1.00 86.88 88 LYS A N 1
ATOM 716 C CA . LYS A 1 88 ? 0.201 -11.184 -10.611 1.00 86.88 88 LYS A CA 1
ATOM 717 C C . LYS A 1 88 ? -0.666 -12.167 -9.849 1.00 86.88 88 LYS A C 1
ATOM 719 O O . LYS A 1 88 ? -0.529 -13.377 -10.006 1.00 86.88 88 LYS A O 1
ATOM 724 N N . TYR A 1 89 ? -1.626 -11.627 -9.112 1.00 81.62 89 TYR A N 1
ATOM 725 C CA . TYR A 1 89 ? -2.691 -12.400 -8.499 1.00 81.62 89 TYR A CA 1
ATOM 726 C C . TYR A 1 89 ? -3.965 -11.551 -8.420 1.00 81.62 89 TYR A C 1
ATOM 728 O O . TYR A 1 89 ? -3.885 -10.327 -8.349 1.00 81.62 89 TYR A O 1
ATOM 736 N N . LEU A 1 90 ? -5.137 -12.182 -8.504 1.00 79.88 90 LEU A N 1
ATOM 737 C CA . LEU A 1 90 ? -6.435 -11.499 -8.529 1.00 79.88 90 LEU A CA 1
ATOM 738 C C . LEU A 1 90 ? -7.216 -11.858 -7.262 1.00 79.88 90 LEU A C 1
ATOM 740 O O . LEU A 1 90 ? -8.036 -12.776 -7.268 1.00 79.88 90 LEU A O 1
ATOM 744 N N . ILE A 1 91 ? -6.932 -11.152 -6.168 1.00 79.19 91 ILE A N 1
ATOM 745 C CA . ILE A 1 91 ? -7.744 -11.185 -4.944 1.00 79.19 91 ILE A CA 1
ATOM 746 C C . ILE A 1 91 ? -8.419 -9.823 -4.804 1.00 79.19 91 ILE A C 1
ATOM 748 O O . ILE A 1 91 ? -7.752 -8.812 -5.025 1.00 79.19 91 ILE A O 1
ATOM 752 N N . PRO A 1 92 ? -9.716 -9.789 -4.455 1.00 84.00 92 PRO A N 1
ATOM 753 C CA . PRO A 1 92 ? -10.404 -8.536 -4.205 1.00 84.00 92 PRO A CA 1
ATOM 754 C C . PRO A 1 92 ? -9.841 -7.832 -2.970 1.00 84.00 92 PRO A C 1
ATOM 756 O O . PRO A 1 92 ? -9.515 -8.480 -1.970 1.00 84.00 92 PRO A O 1
ATOM 759 N N . PHE A 1 93 ? -9.791 -6.508 -3.019 1.00 86.00 93 PHE A N 1
ATOM 760 C CA . PHE A 1 93 ? -9.467 -5.699 -1.847 1.00 86.00 93 PHE A CA 1
ATOM 761 C C . PHE A 1 93 ? -10.677 -5.603 -0.913 1.00 86.00 93 PHE A C 1
ATOM 763 O O . PHE A 1 93 ? -11.824 -5.762 -1.342 1.00 86.00 93 PHE A O 1
ATOM 770 N N . CYS A 1 94 ? -10.437 -5.322 0.366 1.00 86.00 94 CYS A N 1
ATOM 771 C CA . CYS A 1 94 ? -11.477 -4.952 1.321 1.00 86.00 94 CYS A CA 1
ATOM 772 C C . CYS A 1 94 ? -11.301 -3.506 1.791 1.00 86.00 94 CYS A C 1
ATOM 774 O O . CYS A 1 94 ? -10.182 -3.018 1.947 1.00 86.00 94 CYS A O 1
ATOM 776 N N . THR A 1 95 ? -12.420 -2.823 2.028 1.00 87.25 95 THR A N 1
ATOM 777 C CA . THR A 1 95 ? -12.405 -1.507 2.676 1.00 87.25 95 THR A CA 1
ATOM 778 C C . THR A 1 95 ? -12.185 -1.642 4.185 1.00 87.25 95 THR A C 1
ATOM 780 O O . THR A 1 95 ? -12.567 -2.656 4.773 1.00 87.25 95 THR A O 1
ATOM 783 N N . ASN A 1 96 ? -11.646 -0.602 4.831 1.00 82.81 96 ASN A N 1
ATOM 784 C CA . ASN A 1 96 ? -11.449 -0.559 6.291 1.00 82.81 96 ASN A CA 1
ATOM 785 C C . ASN A 1 96 ? -12.748 -0.802 7.079 1.00 82.81 96 ASN A C 1
ATOM 787 O O . ASN A 1 96 ? -12.764 -1.449 8.119 1.00 82.81 96 ASN A O 1
ATOM 791 N N . SER A 1 97 ? -13.868 -0.315 6.545 1.00 75.06 97 SER A N 1
ATOM 792 C CA . SER A 1 97 ? -15.210 -0.494 7.104 1.00 75.06 97 SER A CA 1
ATOM 793 C C . SER A 1 97 ? -15.787 -1.913 6.939 1.00 75.06 97 SER A C 1
ATOM 795 O O . SER A 1 97 ? -16.964 -2.118 7.242 1.00 75.06 97 SER A O 1
ATOM 797 N N . GLU A 1 98 ? -15.015 -2.873 6.405 1.00 64.75 98 GLU A N 1
ATOM 798 C CA . GLU A 1 98 ? -15.398 -4.266 6.083 1.00 64.75 98 GLU A CA 1
ATOM 799 C C . GLU A 1 98 ? -16.701 -4.404 5.266 1.00 64.75 98 GLU A C 1
ATOM 801 O O . GLU A 1 98 ? -17.298 -5.475 5.153 1.00 64.75 98 GLU A O 1
ATOM 806 N N . SER A 1 99 ? -17.162 -3.309 4.663 1.00 60.41 99 SER A N 1
ATOM 807 C CA . SER A 1 99 ? -18.504 -3.207 4.087 1.00 60.41 99 SER A CA 1
ATOM 808 C C . SER A 1 99 ? -18.543 -3.573 2.601 1.00 60.41 99 SER A C 1
ATOM 810 O O . SER A 1 99 ? -19.629 -3.747 2.041 1.00 60.41 99 SER A O 1
ATOM 812 N N . ARG A 1 100 ? -17.382 -3.687 1.932 1.00 64.94 100 ARG A N 1
ATOM 813 C CA . ARG A 1 100 ? -17.303 -3.930 0.485 1.00 64.94 100 ARG A CA 1
ATOM 814 C C . ARG A 1 100 ? -16.025 -4.661 0.061 1.00 64.94 100 ARG A C 1
ATOM 816 O O . ARG A 1 100 ? -14.928 -4.284 0.464 1.00 64.94 100 ARG A O 1
ATOM 823 N N . TYR A 1 101 ? -16.196 -5.650 -0.819 1.00 71.88 101 TYR A N 1
ATOM 824 C CA . TYR A 1 101 ? -15.122 -6.263 -1.605 1.00 71.88 101 TYR A CA 1
ATOM 825 C C . TYR A 1 101 ? -15.045 -5.579 -2.975 1.00 71.88 101 TYR A C 1
ATOM 827 O O . TYR A 1 101 ? -16.091 -5.352 -3.598 1.00 71.88 101 TYR A O 1
ATOM 835 N N . LEU A 1 102 ? -13.838 -5.226 -3.418 1.00 68.00 102 LEU A N 1
ATOM 836 C CA . LEU A 1 102 ? -13.571 -4.496 -4.664 1.00 68.00 102 LEU A CA 1
ATOM 837 C C . LEU A 1 102 ? -12.664 -5.287 -5.602 1.00 68.00 102 LEU A C 1
ATOM 839 O O . LEU A 1 102 ? -11.687 -5.887 -5.104 1.00 68.00 102 LEU A O 1
#

Foldseek 3Di:
DDPPDPPPPPPPVVVVVVCLVVQQPDLDWDFDADLQQFTPDTHPNNCVVLVHDCVRRHRDHPLQQADPVCSVVVVVQVNCVSVVVHDD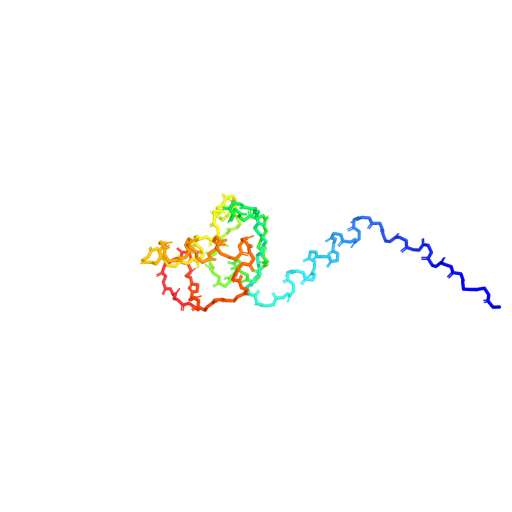DDGFTHHPVNPDTD

Secondary structure (DSSP, 8-state):
-----------HHHHHHHHHHHHHH--S--EEE-TTSBEEEE-HHHHHHTT--HHHHTT-BGGGGS-GGGHHHHHHHHHHHHHTS-S------B-TTS--B-

Radius of gyration: 17.65 Å; Cα contacts (8 Å, |Δi|>4): 109; chains: 1; bounding box: 48×37×44 Å

Nearest PDB structures (foldseek):
  1vb6-assembly1_A  TM=8.233E-01  e=2.620E-04  Escherichia coli K-12
  8js5-assembly1_B  TM=8.331E-01  e=1.501E-03  Bradyrhizobium diazoefficiens USDA 110
  2vv6-assembly1_A  TM=7.914E-01  e=2.747E-03  Bradyrhizobium japonicum
  3ewk-assembly1_A  TM=7.712E-01  e=5.377E-03  Methylococcus capsulatus
  8a6x-assembly1_B  TM=6.986E-01  e=1.926E-02  Pseudomonas putida KT2440

Solvent-accessible surface area (backbone atoms only — not comparable to full-atom values): 6173 Å² total; per-residue (Å²): 135,82,82,76,77,80,82,72,74,74,55,71,66,58,54,50,53,51,48,52,52,56,53,42,64,40,77,59,80,45,74,42,59,51,98,84,40,32,40,76,44,69,23,55,35,32,32,67,74,30,60,43,55,68,80,78,50,58,77,32,51,56,68,71,44,36,53,73,95,43,45,73,62,52,49,55,49,53,50,32,37,74,74,63,81,36,92,78,83,93,74,56,36,31,27,70,79,72,78,48,79,86

pLDDT: mean 84.13, std 12.57, range [35.84, 96.94]

Mean predicted aligned error: 8.06 Å

Sequence (102 aa):
MTIEKDDRAMPDNQYKESFDLLFDQVEDYLFIVDETGKIIRLNKATLEKLDYSREEIENKNVEILYPLTRGGEVQEIIKGMLEGDITKYLIPFCTNSESRYL